Protein AF-X1CL64-F1 (afdb_monomer_lite)

Organism: NCBI:txid412755

Foldseek 3Di:
DPPPPQDPQLVPQCLQWWWKDQPLPPDTDIDRPNPDDDDPSIDIGCDDPVSLVVNQLSLLVQCLADVPQPVSVVSNVVSVNPHRPHHLYHALAPPSCQLQCCLCVVVVFRQWDFDDDDSPTDIAGVVNDPDRDPRDPPPCSSQVRGPRSRD

InterPro domains:
  IPR017896 4Fe-4S ferredoxin-type, iron-sulphur binding domain [PF12838] (93-150)
  IPR017896 4Fe-4S ferredoxin-type, iron-sulphur binding domain [PS51379] (84-117)
  IPR017896 4Fe-4S ferredoxin-type, iron-sulphur binding domain [PS51379] (126-151)
  IPR017900 4Fe-4S ferredoxin, iron-sulphur binding, conserved site [PS00198] (136-147)
  IPR050157 Photosystem I iron-sulfur center [PTHR24960] (31-151)

Secondary structure (DSSP, 8-state):
----------TTS-TTEEEEESSTTS--EEEETTTSPP-TT-EEESS-HHHHHHHHHHHHHHHHH-TT-HHHHHHHHHTT-SS-SS-----S-----HHHHIIIIIS---S-EEES-GGG-EEE-GGG-SS--TT-----HHHHT-TT---

Radius of gyration: 17.71 Å; chains: 1; bounding box: 39×35×47 Å

Sequence (151 aa):
SVIIRQSNPTELAGICTVEVSEDGGSKFKFAAACLYPVKEGLVVKTNTDKVRKLRKGIIELMLARCPNVKRIQELAEEYGVEKPRFVLGDQDCILCGLCVRACQEIMGKSAISLVNRGIYREVAAPFYAYELTEECIGCGDCAFVCPTGAL

pLDDT: mean 86.12, std 15.62, range [28.0, 96.19]

Structure (mmCIF, N/CA/C/O backbone):
data_AF-X1CL64-F1
#
_entry.id   AF-X1CL64-F1
#
loop_
_atom_site.group_PDB
_atom_site.id
_atom_site.type_symbol
_atom_site.label_atom_id
_atom_site.label_alt_id
_atom_site.label_comp_id
_atom_site.label_asym_id
_atom_site.label_entity_id
_atom_site.label_seq_id
_atom_site.pdbx_PDB_ins_code
_atom_site.Cartn_x
_atom_site.Cartn_y
_atom_site.Cartn_z
_atom_site.occupancy
_atom_site.B_iso_or_equiv
_atom_site.auth_seq_id
_atom_site.auth_comp_id
_atom_site.auth_asym_id
_atom_site.auth_atom_id
_atom_site.pdbx_PDB_model_num
ATOM 1 N N . SER A 1 1 ? -16.365 -15.179 12.803 1.00 28.00 1 SER A N 1
ATOM 2 C CA . SER A 1 1 ? -14.987 -15.667 12.592 1.00 28.00 1 SER A CA 1
ATOM 3 C C . SER A 1 1 ? -14.470 -15.091 11.286 1.00 28.00 1 SER A C 1
ATOM 5 O O . SER A 1 1 ? -14.778 -15.603 10.219 1.00 28.00 1 SER A O 1
ATOM 7 N N . VAL A 1 2 ? -13.774 -13.951 11.342 1.00 33.62 2 VAL A N 1
ATOM 8 C CA . VAL A 1 2 ? -13.156 -13.375 10.140 1.00 33.62 2 VAL A CA 1
ATOM 9 C C . VAL A 1 2 ? -11.886 -14.173 9.882 1.00 33.62 2 VAL A C 1
ATOM 11 O O . VAL A 1 2 ? -10.904 -14.032 10.604 1.00 33.62 2 VAL A O 1
ATOM 14 N N . ILE A 1 3 ? -11.947 -15.060 8.893 1.00 31.50 3 ILE A N 1
ATOM 15 C CA . ILE A 1 3 ? -10.779 -15.745 8.348 1.00 31.50 3 ILE A CA 1
ATOM 16 C C . ILE A 1 3 ? -9.874 -14.644 7.793 1.00 31.50 3 ILE A C 1
ATOM 18 O O . ILE A 1 3 ? -10.201 -14.018 6.783 1.00 31.50 3 ILE A O 1
ATOM 22 N N . ILE A 1 4 ? -8.762 -14.372 8.476 1.00 39.00 4 ILE A N 1
ATOM 23 C CA . ILE A 1 4 ? -7.670 -13.573 7.923 1.00 39.00 4 ILE A CA 1
ATOM 24 C C . ILE A 1 4 ? -7.113 -14.412 6.773 1.00 39.00 4 ILE A C 1
ATOM 26 O O . ILE A 1 4 ? -6.289 -15.299 6.979 1.00 39.00 4 ILE A O 1
ATOM 30 N N . ARG A 1 5 ? -7.635 -14.205 5.557 1.00 33.25 5 ARG A N 1
ATOM 31 C CA . ARG A 1 5 ? -6.989 -14.718 4.350 1.00 33.25 5 ARG A CA 1
ATOM 32 C C . ARG A 1 5 ? -5.575 -14.154 4.368 1.00 33.25 5 ARG A C 1
ATOM 34 O O . ARG A 1 5 ? -5.418 -12.937 4.434 1.00 33.25 5 ARG A O 1
ATOM 41 N N . GLN A 1 6 ? -4.576 -15.034 4.360 1.00 31.11 6 GLN A N 1
ATOM 42 C CA . GLN A 1 6 ? -3.179 -14.674 4.140 1.00 31.11 6 GLN A CA 1
ATOM 43 C C . GLN A 1 6 ? -3.066 -14.015 2.759 1.00 31.11 6 GLN A C 1
ATOM 45 O O . GLN A 1 6 ? -2.806 -14.661 1.753 1.00 31.11 6 GLN A O 1
ATOM 50 N N . SER A 1 7 ? -3.352 -12.722 2.681 1.00 37.78 7 SER A N 1
ATOM 51 C CA . SER A 1 7 ? -2.937 -11.882 1.571 1.00 37.78 7 SER A CA 1
ATOM 52 C C . SER A 1 7 ? -1.494 -11.489 1.856 1.00 37.78 7 SER A C 1
ATOM 54 O O . SER A 1 7 ? -1.244 -10.874 2.897 1.00 37.78 7 SER A O 1
ATOM 56 N N . ASN A 1 8 ? -0.579 -11.883 0.962 1.00 39.12 8 ASN A N 1
ATOM 57 C CA . ASN A 1 8 ? 0.855 -11.594 1.022 1.00 39.12 8 ASN A CA 1
ATOM 58 C C . ASN A 1 8 ? 1.135 -10.206 1.626 1.00 39.12 8 ASN A C 1
ATOM 60 O O . ASN A 1 8 ? 0.496 -9.224 1.227 1.00 39.12 8 ASN A O 1
ATOM 64 N N . PRO A 1 9 ? 2.060 -10.104 2.596 1.00 39.88 9 PRO A N 1
ATOM 65 C CA . PRO A 1 9 ? 2.168 -8.942 3.461 1.00 39.88 9 PRO A CA 1
ATOM 66 C C . PRO A 1 9 ? 2.557 -7.705 2.655 1.00 39.88 9 PRO A C 1
ATOM 68 O O . PRO A 1 9 ? 3.704 -7.536 2.256 1.00 39.88 9 PRO A O 1
ATOM 71 N N . THR A 1 10 ? 1.606 -6.807 2.405 1.00 43.50 10 THR A N 1
ATOM 72 C CA . THR A 1 10 ? 1.862 -5.465 1.868 1.00 43.50 10 THR A CA 1
ATOM 73 C C . THR A 1 10 ? 2.415 -4.591 2.994 1.00 43.50 10 THR A C 1
ATOM 75 O O . THR A 1 10 ? 1.712 -3.777 3.585 1.00 43.50 10 THR A O 1
ATOM 78 N N . GLU A 1 11 ? 3.688 -4.797 3.329 1.00 40.38 11 GLU A N 1
ATOM 79 C CA . GLU A 1 11 ? 4.380 -4.123 4.439 1.00 40.38 11 GLU A CA 1
ATOM 80 C C . GLU A 1 11 ? 4.460 -2.598 4.271 1.00 40.38 11 GLU A C 1
ATOM 82 O O . GLU A 1 11 ? 4.577 -1.884 5.261 1.00 40.38 11 GLU A O 1
ATOM 87 N N . LEU A 1 12 ? 4.332 -2.075 3.045 1.00 50.72 12 LEU A N 1
ATOM 88 C CA . LEU A 1 12 ? 4.423 -0.632 2.782 1.00 50.72 12 LEU A CA 1
ATOM 89 C C . LEU A 1 12 ? 3.084 0.071 2.538 1.00 50.72 12 LEU A C 1
ATOM 91 O O . LEU A 1 12 ? 3.038 1.297 2.545 1.00 50.72 12 LEU A O 1
ATOM 95 N N . ALA A 1 13 ? 1.989 -0.664 2.340 1.00 61.53 13 ALA A N 1
ATOM 96 C CA . ALA A 1 13 ? 0.740 -0.045 1.904 1.00 61.53 13 ALA A CA 1
ATOM 97 C C . ALA A 1 13 ? -0.143 0.441 3.060 1.00 61.53 13 ALA A C 1
ATOM 99 O O . ALA A 1 13 ? -1.153 1.071 2.781 1.00 61.53 13 ALA A O 1
ATOM 100 N N . GLY A 1 14 ? 0.155 0.102 4.326 1.00 73.50 14 GLY A N 1
ATOM 101 C CA . GLY A 1 14 ? -0.606 0.501 5.531 1.00 73.50 14 GLY A CA 1
ATOM 102 C C . GLY A 1 14 ? -2.105 0.131 5.549 1.00 73.50 14 GLY A C 1
ATOM 103 O O . GLY A 1 14 ? -2.795 0.310 6.554 1.00 73.50 14 GLY A O 1
ATOM 104 N N . ILE A 1 15 ? -2.620 -0.417 4.450 1.00 85.12 15 ILE A N 1
ATOM 105 C CA . ILE A 1 15 ? -4.033 -0.660 4.180 1.00 85.12 15 ILE A CA 1
ATOM 106 C C . ILE A 1 15 ? -4.587 -1.788 5.050 1.00 85.12 15 ILE A C 1
ATOM 108 O O . ILE A 1 15 ? -5.759 -1.787 5.412 1.00 85.12 15 ILE A O 1
ATOM 112 N N . CYS A 1 16 ? -3.730 -2.709 5.482 1.00 88.31 16 CYS A N 1
ATOM 113 C CA . CYS A 1 16 ? -4.071 -3.803 6.384 1.00 88.31 16 CYS A CA 1
ATOM 114 C C . CYS A 1 16 ? -4.244 -3.363 7.851 1.00 88.31 16 CYS A C 1
ATOM 116 O O . CYS A 1 16 ? -4.401 -4.222 8.717 1.00 88.31 16 CYS A O 1
ATOM 118 N N . THR A 1 17 ? -4.205 -2.060 8.162 1.00 92.31 17 THR A N 1
ATOM 119 C CA . THR A 1 17 ? -4.375 -1.593 9.543 1.00 92.31 17 THR A CA 1
ATOM 120 C C . THR A 1 17 ? -5.757 -1.965 10.083 1.00 92.31 17 THR A C 1
ATOM 122 O O . THR A 1 17 ? -6.771 -1.783 9.405 1.00 92.31 17 THR A O 1
ATOM 125 N N . VAL A 1 18 ? -5.791 -2.498 11.301 1.00 94.38 18 VAL A N 1
ATOM 126 C CA . VAL A 1 18 ? -6.982 -2.928 12.048 1.00 94.38 18 VAL A CA 1
ATOM 127 C C . VAL A 1 18 ? -6.836 -2.540 13.518 1.00 94.38 18 VAL A C 1
ATOM 129 O O . VAL A 1 18 ? -5.737 -2.233 13.976 1.00 94.38 18 VAL A O 1
ATOM 132 N N . GLU A 1 19 ? -7.931 -2.561 14.271 1.00 96.19 19 GLU A N 1
ATOM 133 C CA . GLU A 1 19 ? -7.887 -2.451 15.731 1.00 96.19 19 GLU A CA 1
ATOM 134 C C . GLU A 1 19 ? -7.836 -3.850 16.354 1.00 96.19 19 GLU A C 1
ATOM 136 O O . GLU A 1 19 ? -8.656 -4.707 16.023 1.00 96.19 19 GLU A O 1
ATOM 141 N N . VAL A 1 20 ? -6.894 -4.076 17.268 1.00 95.75 20 VAL A N 1
ATOM 142 C CA . VAL A 1 20 ? -6.708 -5.348 17.980 1.00 95.75 20 VAL A CA 1
ATOM 143 C C . VAL A 1 20 ? -6.759 -5.145 19.492 1.00 95.75 20 VAL A C 1
ATOM 145 O O .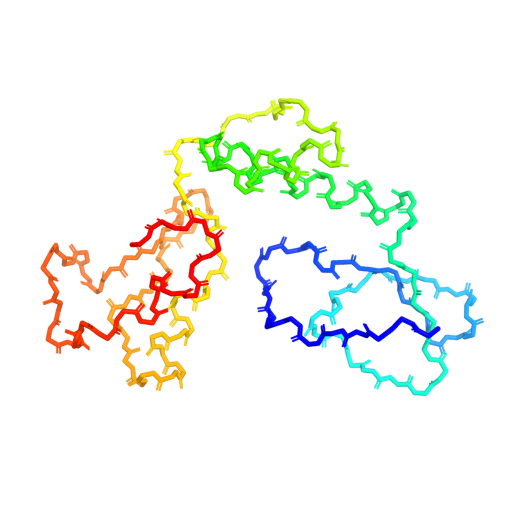 VAL A 1 20 ? -6.29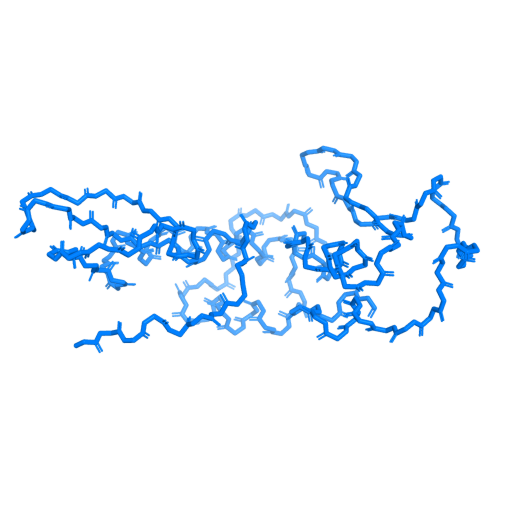5 -4.121 19.996 1.00 95.75 20 VAL A O 1
ATOM 148 N N . SER A 1 21 ? -7.301 -6.127 20.208 1.00 95.12 21 SER A N 1
ATOM 149 C CA . SER A 1 21 ? -7.338 -6.200 21.671 1.00 95.12 21 SER A CA 1
ATOM 150 C C . SER A 1 21 ? -6.950 -7.607 22.125 1.00 95.12 21 SER A C 1
ATOM 152 O O . SER A 1 21 ? -7.473 -8.595 21.611 1.00 95.12 21 SER A O 1
ATOM 154 N N . GLU A 1 22 ? -6.020 -7.682 23.077 1.00 91.69 22 GLU A N 1
ATOM 155 C CA . GLU A 1 22 ? -5.561 -8.929 23.713 1.00 91.69 22 GLU A CA 1
ATOM 156 C C . GLU A 1 22 ? -6.202 -9.135 25.100 1.00 91.69 22 GLU A C 1
ATOM 158 O O . GLU A 1 22 ? -6.033 -10.178 25.717 1.00 91.69 22 GLU A O 1
ATOM 163 N N . ASP A 1 23 ? -6.944 -8.141 25.593 1.00 89.19 23 ASP A N 1
ATOM 164 C CA . ASP A 1 23 ? -7.538 -8.077 26.930 1.00 89.19 23 ASP A CA 1
ATOM 165 C C . ASP A 1 23 ? -9.071 -8.200 26.885 1.00 89.19 23 ASP A C 1
ATOM 167 O O . ASP A 1 23 ? -9.797 -7.461 27.555 1.00 89.19 23 ASP A O 1
ATOM 171 N N . GLY A 1 24 ? -9.576 -9.109 26.044 1.00 81.19 24 GLY A N 1
ATOM 172 C CA . GLY A 1 24 ? -11.008 -9.418 25.952 1.00 81.19 24 GLY A CA 1
ATOM 173 C C . GLY A 1 24 ? -11.878 -8.273 25.422 1.00 81.19 24 GLY A C 1
ATOM 174 O O . GLY A 1 24 ? -13.083 -8.255 25.658 1.00 81.19 24 GLY A O 1
ATOM 175 N N . GLY A 1 25 ? -11.293 -7.306 24.712 1.00 87.25 25 GLY A N 1
ATOM 176 C CA . GLY A 1 25 ? -11.995 -6.144 24.163 1.00 87.25 25 GLY A CA 1
ATOM 177 C C . GLY A 1 25 ? -11.953 -4.894 25.043 1.00 87.25 25 GLY A C 1
ATOM 178 O O . GLY A 1 25 ? -12.637 -3.921 24.720 1.00 87.25 25 GLY A O 1
ATOM 179 N N . SER A 1 26 ? -11.167 -4.887 26.124 1.00 87.25 26 SER A N 1
ATOM 180 C CA . SER A 1 26 ? -11.105 -3.756 27.061 1.00 87.25 26 SER A CA 1
ATOM 181 C C . SER A 1 26 ? -10.334 -2.566 26.479 1.00 87.25 26 SER A C 1
ATOM 183 O O . SER A 1 26 ? -10.743 -1.414 26.650 1.00 87.25 26 SER A O 1
ATOM 185 N N . LYS A 1 27 ? -9.239 -2.817 25.750 1.00 92.31 27 LYS A N 1
ATOM 186 C CA . LYS A 1 27 ? -8.441 -1.785 25.075 1.00 92.31 27 LYS A CA 1
ATOM 187 C C . LYS A 1 27 ? -8.072 -2.208 23.662 1.00 92.31 27 LYS A C 1
ATOM 189 O O . LYS A 1 27 ? -7.555 -3.296 23.431 1.00 92.31 27 LYS A O 1
ATOM 194 N N . PHE A 1 28 ? -8.281 -1.293 22.718 1.00 94.38 28 PHE A N 1
ATOM 195 C CA . PHE A 1 28 ? -7.915 -1.485 21.319 1.00 94.38 28 PHE A CA 1
ATOM 196 C C . PHE A 1 28 ? -6.719 -0.614 20.940 1.00 94.38 28 PHE A C 1
ATOM 198 O O . PHE A 1 28 ? -6.667 0.571 21.276 1.00 94.38 28 PHE A O 1
ATOM 205 N N . LYS A 1 29 ? -5.778 -1.204 20.202 1.00 94.19 29 LYS A N 1
ATOM 206 C CA . LYS A 1 29 ? -4.652 -0.519 19.556 1.00 94.19 29 LYS A CA 1
ATOM 207 C C . LYS A 1 29 ? -4.669 -0.803 18.059 1.00 94.19 29 LYS A C 1
ATOM 209 O O . LYS A 1 29 ? -5.158 -1.848 17.635 1.00 94.19 29 LYS A O 1
ATOM 214 N N . PHE A 1 30 ? -4.120 0.106 17.261 1.00 94.12 30 PHE A N 1
ATOM 215 C CA . PHE A 1 30 ? -3.924 -0.167 15.841 1.00 94.12 30 PHE A CA 1
ATOM 216 C C . PHE A 1 30 ? -2.776 -1.153 15.633 1.00 94.12 30 PHE A C 1
ATOM 218 O O . PHE A 1 30 ? -1.742 -1.061 16.293 1.00 94.12 30 PHE A O 1
ATOM 225 N N . ALA A 1 31 ? -2.956 -2.070 14.692 1.00 92.62 31 ALA A N 1
ATOM 226 C CA . ALA A 1 31 ? -1.935 -3.009 14.262 1.00 92.62 31 ALA A CA 1
ATOM 227 C C . ALA A 1 31 ? -2.062 -3.296 12.764 1.00 92.62 31 ALA A C 1
ATOM 229 O O . ALA A 1 31 ? -3.158 -3.256 12.203 1.00 92.62 31 ALA A O 1
ATOM 230 N N . ALA A 1 32 ? -0.941 -3.616 12.120 1.00 90.50 32 ALA A N 1
ATOM 231 C CA . ALA A 1 32 ? -0.930 -4.110 10.750 1.00 90.50 32 ALA A CA 1
ATOM 232 C C . ALA A 1 32 ? -1.328 -5.592 10.739 1.00 90.50 32 ALA A C 1
ATOM 234 O O . ALA A 1 32 ? -0.579 -6.437 11.231 1.00 90.50 32 ALA A O 1
ATOM 235 N N . ALA A 1 33 ? -2.487 -5.925 10.166 1.00 90.50 33 ALA A N 1
ATOM 236 C CA . ALA A 1 33 ? -2.999 -7.298 10.167 1.00 90.50 33 ALA A CA 1
ATOM 237 C C . ALA A 1 33 ? -2.072 -8.292 9.450 1.00 90.50 33 ALA A C 1
ATOM 239 O O . ALA A 1 33 ? -2.073 -9.469 9.784 1.00 90.50 33 ALA A O 1
ATOM 240 N N . CYS A 1 34 ? -1.281 -7.828 8.478 1.00 84.94 34 CYS A N 1
ATOM 241 C CA . CYS A 1 34 ? -0.365 -8.689 7.732 1.00 84.94 34 CYS A CA 1
ATOM 242 C C . CYS A 1 34 ? 0.856 -9.159 8.538 1.00 84.94 34 CYS A C 1
ATOM 244 O O . CYS A 1 34 ? 1.500 -10.116 8.124 1.00 84.94 34 CYS A O 1
ATOM 246 N N . LEU A 1 35 ? 1.174 -8.493 9.655 1.00 85.50 35 LEU A N 1
ATOM 247 C CA . LEU A 1 35 ? 2.339 -8.795 10.495 1.00 85.50 35 LEU A CA 1
ATOM 248 C C . LEU A 1 35 ? 1.954 -9.174 11.927 1.00 85.50 35 LEU A C 1
ATOM 250 O O . LEU A 1 35 ? 2.742 -9.804 12.629 1.00 85.50 35 LEU A O 1
ATOM 254 N N . TYR A 1 36 ? 0.771 -8.764 12.394 1.00 88.38 36 TYR A N 1
ATOM 255 C CA . TYR A 1 36 ? 0.387 -8.976 13.782 1.00 88.38 36 TYR A CA 1
ATOM 256 C C . TYR A 1 36 ? 0.122 -10.466 14.055 1.00 88.38 36 TYR A C 1
ATOM 258 O O . TYR A 1 36 ? -0.747 -11.053 13.406 1.00 88.38 36 TYR A O 1
ATOM 266 N N . PRO A 1 37 ? 0.821 -11.089 15.021 1.00 89.94 37 PRO A N 1
ATOM 267 C CA . PRO A 1 37 ? 0.674 -12.512 15.294 1.00 89.94 37 PRO A CA 1
ATOM 268 C C . PRO A 1 37 ? -0.714 -12.830 15.856 1.00 89.94 37 PRO A C 1
ATOM 270 O O . PRO A 1 37 ? -1.225 -12.132 16.737 1.00 89.94 37 PRO A O 1
ATOM 273 N N . VAL A 1 38 ? -1.308 -13.920 15.369 1.00 91.38 38 VAL A N 1
ATOM 274 C CA . VAL A 1 38 ? -2.590 -14.431 15.867 1.00 91.38 38 VAL A CA 1
ATOM 275 C C . VAL A 1 38 ? -2.377 -15.116 17.217 1.00 91.38 38 VAL A C 1
ATOM 277 O O . VAL A 1 38 ? -1.423 -15.873 17.391 1.00 91.38 38 VAL A O 1
ATOM 280 N N . LYS A 1 39 ? -3.266 -14.849 18.176 1.00 90.06 39 LYS A N 1
ATOM 281 C CA . LYS A 1 39 ? -3.244 -15.429 19.524 1.00 90.06 39 LYS A CA 1
ATOM 282 C C . LYS A 1 39 ? -4.655 -15.811 19.956 1.00 90.06 39 LYS A C 1
ATOM 284 O O . LYS A 1 39 ? -5.626 -15.206 19.501 1.00 90.06 39 LYS A O 1
ATOM 289 N N . GLU A 1 40 ? -4.753 -16.783 20.857 1.00 90.69 40 GLU A N 1
ATOM 290 C CA . GLU A 1 40 ? -6.022 -17.146 21.489 1.00 90.69 40 GLU A CA 1
ATOM 291 C C . GLU A 1 40 ? -6.604 -15.942 22.249 1.00 90.69 40 GLU A C 1
ATOM 293 O O . GLU A 1 40 ? -5.862 -15.171 22.861 1.00 90.69 40 GLU A O 1
ATOM 298 N N . GLY A 1 41 ? -7.922 -15.746 22.176 1.00 89.00 41 GLY A N 1
ATOM 299 C CA . GLY A 1 41 ? -8.598 -14.602 22.804 1.00 89.00 41 GLY A CA 1
ATOM 300 C C . GLY A 1 41 ? -8.391 -13.239 22.119 1.00 89.00 41 GLY A C 1
ATOM 301 O O . GLY A 1 41 ? -8.866 -12.227 22.636 1.00 89.00 41 GLY A O 1
ATOM 302 N N . LEU A 1 42 ? -7.723 -13.182 20.959 1.00 93.81 42 LEU A N 1
ATOM 303 C CA . LEU A 1 42 ? -7.523 -11.942 20.203 1.00 93.81 42 LEU A CA 1
ATOM 304 C C . LEU A 1 42 ? -8.844 -11.427 19.602 1.00 93.81 42 LEU A C 1
ATOM 306 O O . LEU A 1 42 ? -9.485 -12.101 18.795 1.00 93.81 42 LEU A O 1
ATOM 310 N N . VAL A 1 43 ? -9.214 -10.185 19.924 1.00 94.94 43 VAL A N 1
ATOM 311 C CA . VAL A 1 43 ? -10.382 -9.502 19.347 1.00 94.94 43 VAL A CA 1
ATOM 312 C C . VAL A 1 43 ? -9.924 -8.509 18.284 1.00 94.94 43 VAL A C 1
ATOM 314 O O . VAL A 1 43 ? -9.152 -7.596 18.573 1.00 94.94 43 VAL A O 1
ATOM 317 N N . VAL A 1 44 ? -10.434 -8.649 17.056 1.00 95.50 44 VAL A N 1
ATOM 318 C CA . VAL A 1 44 ? -10.066 -7.798 15.912 1.00 95.50 44 VAL A CA 1
ATOM 319 C C . VAL A 1 44 ? -11.282 -7.039 15.390 1.00 95.50 44 VAL A C 1
ATOM 321 O O . VAL A 1 44 ? -12.317 -7.634 15.090 1.00 95.50 44 VAL A O 1
ATOM 324 N N . LYS A 1 45 ? -11.147 -5.722 15.221 1.00 95.31 45 LYS A N 1
ATOM 325 C CA . LYS A 1 45 ? -12.130 -4.866 14.552 1.00 95.31 45 LYS A CA 1
ATOM 326 C C . LYS A 1 45 ? -11.534 -4.309 13.260 1.00 95.31 45 LYS A C 1
ATOM 328 O O . LYS A 1 45 ? -10.521 -3.613 13.270 1.00 95.31 45 LYS A O 1
ATOM 333 N N . THR A 1 46 ? -12.175 -4.613 12.136 1.00 93.69 46 THR A N 1
ATOM 334 C CA . THR A 1 46 ? -11.630 -4.347 10.792 1.00 93.69 46 THR A CA 1
ATOM 335 C C . THR A 1 46 ? -12.299 -3.188 10.053 1.00 93.69 46 THR A C 1
ATOM 337 O O . THR A 1 46 ? -11.785 -2.770 9.015 1.00 93.69 46 THR A O 1
ATOM 340 N N . ASN A 1 47 ? -13.430 -2.680 10.558 1.00 92.50 47 ASN A N 1
ATOM 341 C CA . ASN A 1 47 ? -14.274 -1.705 9.857 1.00 92.50 47 ASN A CA 1
ATOM 342 C C . ASN A 1 47 ? -14.876 -0.633 10.788 1.00 92.50 47 ASN A C 1
ATOM 344 O O . ASN A 1 47 ? -15.996 -0.182 10.579 1.00 92.50 47 ASN A O 1
ATOM 348 N N . THR A 1 48 ? -14.164 -0.248 11.849 1.00 95.31 48 THR A N 1
ATOM 349 C CA . THR A 1 48 ? -14.566 0.896 12.685 1.00 95.31 48 THR A CA 1
ATOM 350 C C . THR A 1 48 ? -14.319 2.211 11.948 1.00 95.31 48 THR A C 1
ATOM 352 O O . THR A 1 48 ? -13.457 2.277 11.068 1.00 95.31 48 THR A O 1
ATOM 355 N N . ASP A 1 49 ? -14.988 3.291 12.356 1.00 96.00 49 ASP A N 1
ATOM 356 C CA . ASP A 1 49 ? -14.753 4.630 11.791 1.00 96.00 49 ASP A CA 1
ATOM 357 C C . ASP A 1 49 ? -13.285 5.056 11.889 1.00 96.00 49 ASP A C 1
ATOM 359 O O . ASP A 1 49 ? -12.736 5.674 10.978 1.00 96.00 49 ASP A O 1
ATOM 363 N N . LYS A 1 50 ? -12.617 4.662 12.978 1.00 95.44 50 LYS A N 1
ATOM 364 C CA . LYS A 1 50 ? -11.187 4.879 13.206 1.00 95.44 50 LYS A CA 1
ATOM 365 C C . LYS A 1 50 ? -10.324 4.187 12.147 1.00 95.44 50 LYS A C 1
ATOM 367 O O . LYS A 1 50 ? -9.468 4.834 11.545 1.00 95.44 50 LYS A O 1
ATOM 372 N N . VAL A 1 51 ? -10.567 2.898 11.890 1.00 94.75 51 VAL A N 1
ATOM 373 C CA . VAL A 1 51 ? -9.854 2.129 10.855 1.00 94.75 51 VAL A CA 1
ATOM 374 C C . VAL A 1 51 ? -10.148 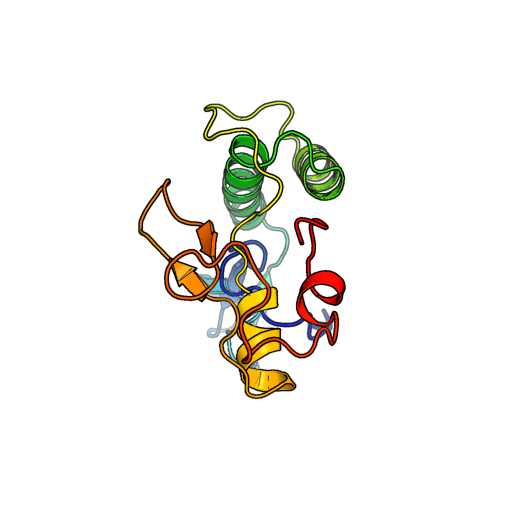2.691 9.465 1.00 94.75 51 VAL A C 1
ATOM 376 O O . VAL A 1 51 ? -9.219 2.922 8.689 1.00 94.75 51 VAL A O 1
ATOM 379 N N . ARG A 1 52 ? -11.419 2.976 9.157 1.00 94.00 52 ARG A N 1
ATOM 380 C CA . ARG A 1 52 ? -11.821 3.545 7.863 1.00 94.00 52 ARG A CA 1
ATOM 381 C C . ARG A 1 52 ? -11.166 4.902 7.614 1.00 94.00 52 ARG A C 1
ATOM 383 O O . ARG A 1 52 ? -10.645 5.124 6.525 1.00 94.00 52 ARG A O 1
ATOM 390 N N . LYS A 1 53 ? -11.124 5.784 8.619 1.00 94.44 53 LYS A N 1
ATOM 391 C CA . LYS A 1 53 ? -10.484 7.106 8.524 1.00 94.44 53 LYS A CA 1
ATOM 392 C C . LYS A 1 53 ? -8.981 7.005 8.265 1.00 94.44 53 LYS A C 1
ATOM 394 O O . LYS A 1 53 ? -8.458 7.765 7.455 1.00 94.44 53 LYS A O 1
ATOM 399 N N . LEU A 1 54 ? -8.294 6.067 8.918 1.00 93.69 54 LEU A N 1
ATOM 400 C CA . LEU A 1 54 ? -6.864 5.851 8.701 1.00 93.69 54 LEU A CA 1
ATOM 401 C C . LEU A 1 54 ? -6.582 5.327 7.285 1.00 93.69 54 LEU A C 1
ATOM 403 O O . LEU A 1 54 ? -5.755 5.896 6.575 1.00 93.69 54 LEU A O 1
ATOM 407 N N . ARG A 1 55 ? -7.314 4.296 6.843 1.00 93.25 55 ARG A N 1
ATOM 408 C CA . ARG A 1 55 ? -7.198 3.757 5.478 1.00 93.25 55 ARG A CA 1
ATOM 409 C C . ARG A 1 55 ? -7.504 4.810 4.422 1.00 93.25 55 ARG A C 1
ATOM 411 O O . ARG A 1 55 ? -6.757 4.913 3.459 1.00 93.25 55 ARG A O 1
ATOM 418 N N . LYS A 1 56 ? -8.528 5.641 4.645 1.00 93.75 56 LYS A N 1
ATOM 419 C CA . LYS A 1 56 ? -8.865 6.768 3.767 1.00 93.75 56 LYS A CA 1
ATOM 420 C C . LYS A 1 56 ? -7.671 7.703 3.557 1.00 93.75 56 LYS A C 1
ATOM 422 O O . LYS A 1 56 ? -7.383 8.054 2.422 1.00 93.75 56 LYS A O 1
ATOM 427 N N . GLY A 1 57 ? -6.950 8.062 4.623 1.00 93.31 57 GLY A N 1
ATOM 428 C CA . GLY A 1 57 ? -5.755 8.907 4.513 1.00 93.31 57 GLY A CA 1
ATOM 429 C C . GLY A 1 57 ? -4.615 8.255 3.723 1.00 93.31 57 GLY A C 1
ATOM 430 O O . GLY A 1 57 ? -3.920 8.931 2.970 1.00 93.31 57 GLY A O 1
ATOM 431 N N . ILE A 1 58 ? -4.443 6.939 3.852 1.00 92.69 58 ILE A N 1
ATOM 432 C CA . ILE A 1 58 ? -3.430 6.193 3.097 1.00 92.69 58 ILE A CA 1
ATOM 433 C C . ILE A 1 58 ? -3.807 6.084 1.614 1.00 92.69 58 ILE A C 1
ATOM 435 O O . ILE A 1 58 ? -2.966 6.309 0.750 1.00 92.69 58 ILE A O 1
ATOM 439 N N . ILE A 1 59 ? -5.071 5.789 1.313 1.00 93.50 59 ILE A N 1
ATOM 440 C CA . ILE A 1 59 ? -5.580 5.733 -0.063 1.00 93.50 59 ILE A CA 1
ATOM 441 C C . ILE A 1 59 ? -5.486 7.108 -0.725 1.00 93.50 59 ILE A C 1
ATOM 443 O O . ILE A 1 59 ? -5.108 7.201 -1.885 1.00 93.50 59 ILE A O 1
ATOM 447 N N . GLU A 1 60 ? -5.753 8.183 0.013 1.00 95.06 60 GLU A N 1
ATOM 448 C CA . GLU A 1 60 ? -5.570 9.543 -0.488 1.00 95.06 60 GLU A CA 1
ATOM 449 C C . GLU A 1 60 ? -4.107 9.828 -0.863 1.00 95.06 60 GLU A C 1
ATOM 451 O O . GLU A 1 60 ? -3.853 10.409 -1.915 1.00 95.06 60 GLU A O 1
ATOM 456 N N . LEU A 1 61 ? -3.140 9.371 -0.056 1.00 92.50 61 LEU A N 1
ATOM 457 C CA . LEU A 1 61 ? -1.711 9.451 -0.390 1.00 92.50 61 LEU A CA 1
ATOM 458 C C . LEU A 1 61 ? -1.365 8.627 -1.639 1.00 92.50 61 LEU A C 1
ATOM 460 O O . LEU A 1 61 ? -0.585 9.084 -2.474 1.00 92.50 61 LEU A O 1
ATOM 464 N N . MET A 1 62 ? -1.943 7.430 -1.779 1.00 92.56 62 MET A N 1
ATOM 465 C CA . MET A 1 62 ? -1.769 6.602 -2.975 1.00 92.56 62 MET A CA 1
ATOM 466 C C . MET A 1 62 ? -2.334 7.298 -4.213 1.00 92.56 62 MET A C 1
ATOM 468 O O . MET A 1 62 ? -1.642 7.366 -5.220 1.00 92.56 62 MET A O 1
ATOM 472 N N . LEU A 1 63 ? -3.539 7.867 -4.128 1.00 94.38 63 LEU A N 1
ATOM 473 C CA . LEU A 1 63 ? -4.179 8.592 -5.227 1.00 94.38 63 LEU A CA 1
ATOM 474 C C . LEU A 1 63 ? -3.401 9.860 -5.607 1.00 94.38 63 LEU A C 1
ATOM 476 O O . LEU A 1 63 ? -3.268 10.165 -6.785 1.00 94.38 63 LEU A O 1
ATOM 480 N N . ALA A 1 64 ? -2.838 10.573 -4.626 1.00 94.38 64 ALA A N 1
ATOM 481 C CA . ALA A 1 64 ? -2.003 11.752 -4.863 1.00 94.38 64 ALA A CA 1
ATOM 482 C C . ALA A 1 64 ? -0.721 11.451 -5.652 1.00 94.38 64 ALA A C 1
ATOM 484 O O . ALA A 1 64 ? -0.185 12.347 -6.306 1.00 94.38 64 ALA A O 1
ATOM 485 N N . ARG A 1 65 ? -0.195 10.225 -5.537 1.00 93.06 65 ARG A N 1
ATOM 486 C CA . ARG A 1 65 ? 0.999 9.759 -6.256 1.00 93.06 65 ARG A CA 1
ATOM 487 C C . ARG A 1 65 ? 0.650 9.061 -7.570 1.00 93.06 65 ARG A C 1
ATOM 489 O O . ARG A 1 65 ? 1.383 9.219 -8.540 1.00 93.06 65 ARG A O 1
ATOM 496 N N . CYS A 1 66 ? -0.422 8.274 -7.565 1.00 93.75 66 CYS A N 1
ATOM 497 C CA . CYS A 1 66 ? -0.830 7.381 -8.643 1.00 93.75 66 CYS A CA 1
ATOM 498 C C . CYS A 1 66 ? -2.250 7.703 -9.132 1.00 93.75 66 CYS A C 1
ATOM 500 O O . CYS A 1 66 ? -3.151 6.870 -8.987 1.00 93.75 66 CYS A O 1
ATOM 502 N N . PRO A 1 67 ? -2.477 8.907 -9.693 1.00 94.94 67 PRO A N 1
ATOM 503 C CA . PRO A 1 67 ? -3.816 9.377 -10.042 1.00 94.94 67 PRO A CA 1
ATOM 504 C C . PRO A 1 67 ? -4.454 8.588 -11.192 1.00 94.94 67 PRO A C 1
ATOM 506 O O . PRO A 1 67 ? -5.679 8.519 -11.269 1.00 94.94 67 PRO A O 1
ATOM 509 N N . ASN A 1 68 ? -3.642 7.972 -12.056 1.00 95.00 68 ASN A N 1
ATOM 510 C CA . ASN A 1 68 ? -4.087 7.296 -13.278 1.00 95.00 68 ASN A CA 1
ATOM 511 C C . ASN A 1 68 ? -4.209 5.766 -13.142 1.00 95.00 68 ASN A C 1
ATOM 513 O O . ASN A 1 68 ? -4.659 5.088 -14.065 1.00 95.00 68 ASN A O 1
ATOM 517 N N . VAL A 1 69 ? -3.875 5.203 -11.977 1.00 94.44 69 VAL A N 1
ATOM 518 C CA . VAL A 1 69 ? -3.966 3.758 -11.745 1.00 94.44 69 VAL A CA 1
ATOM 519 C C . VAL A 1 69 ? -5.398 3.381 -11.371 1.00 94.44 69 VAL A C 1
ATOM 521 O O . VAL A 1 69 ? -5.854 3.658 -10.259 1.00 94.44 69 VAL A O 1
ATOM 524 N N . LYS A 1 70 ? -6.087 2.656 -12.262 1.00 92.94 70 LYS A N 1
ATOM 525 C CA . LYS A 1 70 ? -7.489 2.226 -12.084 1.00 92.94 70 LYS A CA 1
ATOM 526 C C . LYS A 1 70 ? -7.760 1.592 -10.718 1.00 92.94 70 LYS A C 1
ATOM 528 O O . LYS A 1 70 ? -8.721 1.947 -10.047 1.00 92.94 70 LYS A O 1
ATOM 533 N N . ARG A 1 71 ? -6.879 0.697 -10.258 1.00 90.62 71 ARG A N 1
ATOM 534 C CA . ARG A 1 71 ? -7.040 0.030 -8.957 1.00 90.62 71 ARG A CA 1
ATOM 535 C C . ARG A 1 71 ? -7.043 1.009 -7.777 1.00 90.62 71 ARG A C 1
ATOM 537 O O . ARG A 1 71 ? -7.731 0.778 -6.787 1.00 90.62 71 ARG A O 1
ATOM 544 N N . ILE A 1 72 ? -6.263 2.083 -7.866 1.00 93.06 72 ILE A N 1
ATOM 545 C CA . ILE A 1 72 ? -6.199 3.123 -6.835 1.00 93.06 72 ILE A CA 1
ATOM 546 C C . ILE A 1 72 ? -7.433 4.022 -6.907 1.00 93.06 72 ILE A C 1
ATOM 548 O O . ILE A 1 72 ? -7.968 4.373 -5.860 1.00 93.06 72 ILE A O 1
ATOM 552 N N . GLN A 1 73 ? -7.931 4.322 -8.108 1.00 94.25 73 GLN A N 1
ATOM 553 C CA . GLN A 1 73 ? -9.188 5.052 -8.304 1.00 94.25 73 GLN A CA 1
ATOM 554 C C . GLN A 1 73 ? -10.389 4.285 -7.723 1.00 94.25 73 GLN A C 1
ATOM 556 O O . GLN A 1 73 ? -11.170 4.861 -6.971 1.00 94.25 73 GLN A O 1
ATOM 561 N N . GLU A 1 74 ? -10.486 2.976 -7.975 1.00 93.06 74 GLU A N 1
ATOM 562 C CA . GLU A 1 74 ? -11.522 2.104 -7.394 1.00 93.06 74 GLU A CA 1
ATOM 563 C C . GLU A 1 74 ? -11.484 2.115 -5.855 1.00 93.06 74 GLU A C 1
ATOM 565 O O . GLU A 1 74 ? -12.511 2.255 -5.191 1.00 93.06 74 GLU A O 1
ATOM 570 N N . LEU A 1 75 ? -10.286 2.001 -5.266 1.00 91.44 75 LEU A N 1
ATOM 571 C CA . LEU A 1 75 ? -10.111 2.073 -3.812 1.00 91.44 75 LEU A CA 1
ATOM 572 C C . LEU A 1 75 ? -10.458 3.461 -3.259 1.00 91.44 75 LEU A C 1
ATOM 574 O O . LEU A 1 75 ? -11.004 3.574 -2.161 1.00 91.44 75 LEU A O 1
ATOM 578 N N . ALA A 1 76 ? -10.128 4.522 -3.991 1.00 94.44 76 ALA A N 1
ATOM 579 C CA . ALA A 1 76 ? -10.471 5.885 -3.617 1.00 94.44 76 ALA A CA 1
ATOM 580 C C . ALA A 1 76 ? -11.990 6.081 -3.582 1.00 94.44 76 ALA A C 1
ATOM 582 O O . ALA A 1 76 ? -12.508 6.595 -2.588 1.00 94.44 76 ALA A O 1
ATOM 583 N N . GLU A 1 77 ? -12.707 5.585 -4.589 1.00 95.62 77 GLU A N 1
ATOM 584 C CA . GLU A 1 77 ? -14.169 5.597 -4.643 1.00 95.62 77 GLU A CA 1
ATOM 585 C C . GLU A 1 77 ? -14.790 4.830 -3.461 1.00 95.62 77 GLU A C 1
ATOM 587 O O . GLU A 1 77 ? -15.618 5.386 -2.737 1.00 95.62 77 GLU A O 1
ATOM 592 N N . GLU A 1 78 ? -14.313 3.614 -3.165 1.00 91.75 78 GLU A N 1
ATOM 593 C CA . GLU A 1 78 ? -14.792 2.791 -2.037 1.00 91.75 78 GLU A CA 1
ATOM 594 C C . GLU A 1 78 ? -14.684 3.515 -0.674 1.00 91.75 78 GLU A C 1
ATOM 596 O O . GLU A 1 78 ? -15.509 3.330 0.231 1.00 91.75 78 GLU A O 1
ATOM 601 N N . TYR A 1 79 ? -13.666 4.364 -0.509 1.00 92.50 79 TYR A N 1
ATOM 602 C CA . TYR A 1 79 ? -13.416 5.127 0.719 1.00 92.50 79 TYR A CA 1
ATOM 603 C C . TYR A 1 79 ? -13.898 6.589 0.643 1.00 92.50 79 TYR A C 1
ATOM 605 O O . TYR A 1 79 ? -13.686 7.368 1.587 1.00 92.50 79 TYR A O 1
ATOM 613 N N . GLY A 1 80 ? -14.585 6.969 -0.439 1.00 94.81 80 GLY A N 1
ATOM 614 C CA . GLY A 1 80 ? -15.127 8.311 -0.658 1.00 94.81 80 GLY A CA 1
ATOM 615 C C . GLY A 1 80 ? -14.041 9.386 -0.740 1.00 94.81 80 GLY A C 1
ATOM 616 O O . GLY A 1 80 ? -14.148 10.431 -0.087 1.00 94.81 80 GLY A O 1
ATOM 617 N N . VAL A 1 81 ? -12.946 9.097 -1.439 1.00 95.06 81 VAL A N 1
ATOM 618 C CA . VAL A 1 81 ? -11.873 10.035 -1.785 1.00 95.06 81 VAL A CA 1
ATOM 619 C C . VAL A 1 81 ? -12.064 10.436 -3.245 1.00 95.06 81 VAL A C 1
ATOM 621 O O . VAL A 1 81 ? -11.600 9.753 -4.145 1.00 95.06 81 VAL A O 1
ATOM 624 N N . GLU A 1 82 ? -12.751 11.550 -3.488 1.00 89.88 82 GLU A N 1
ATOM 625 C CA . GLU A 1 82 ? -12.966 12.048 -4.858 1.00 89.88 82 GLU A CA 1
ATOM 626 C C . GLU A 1 82 ? -11.696 12.665 -5.454 1.00 89.88 82 GLU A C 1
ATOM 628 O O . GLU A 1 82 ? -11.389 12.488 -6.628 1.00 89.88 82 GLU A O 1
ATOM 633 N N . LYS A 1 83 ? -10.949 13.409 -4.632 1.00 92.12 83 LYS A N 1
ATOM 634 C CA . LYS A 1 83 ? -9.692 14.050 -5.017 1.00 92.12 83 LYS A CA 1
ATOM 635 C C . LYS A 1 83 ? -8.744 14.133 -3.824 1.00 92.12 83 LYS A C 1
ATOM 637 O O . LYS A 1 83 ? -9.209 14.371 -2.704 1.00 92.12 83 LYS A O 1
ATOM 642 N N . PRO A 1 84 ? -7.432 13.970 -4.038 1.00 92.75 84 PRO A N 1
ATOM 643 C CA . PRO A 1 84 ? -6.467 14.154 -2.973 1.00 92.75 84 PRO A CA 1
ATOM 644 C C . PRO A 1 84 ? -6.312 15.644 -2.636 1.00 92.75 84 PRO A C 1
ATOM 646 O O . PRO A 1 84 ? -6.402 16.513 -3.505 1.00 92.75 84 PRO A O 1
ATOM 649 N N . ARG A 1 85 ? -6.057 15.958 -1.362 1.00 92.06 85 ARG A N 1
ATOM 650 C CA . ARG A 1 85 ? -5.799 17.333 -0.885 1.00 92.06 85 ARG A CA 1
ATOM 651 C C . ARG A 1 85 ? -4.473 17.924 -1.373 1.00 92.06 85 ARG A C 1
ATOM 653 O O . ARG A 1 85 ? -4.246 19.118 -1.209 1.00 92.06 85 ARG A O 1
ATOM 660 N N . PHE A 1 86 ? -3.593 17.099 -1.922 1.00 88.94 86 PHE A N 1
ATOM 661 C CA . PHE A 1 86 ? -2.269 17.464 -2.412 1.00 88.94 86 PHE A CA 1
ATOM 662 C C . PHE A 1 86 ? -1.920 16.585 -3.617 1.00 88.94 86 PHE A C 1
ATOM 664 O O . PHE A 1 86 ? -2.486 15.509 -3.792 1.00 88.94 86 PHE A O 1
ATOM 671 N N . VAL A 1 87 ? -0.972 17.037 -4.434 1.00 88.38 87 VAL A N 1
ATOM 672 C CA . VAL A 1 87 ? -0.468 16.295 -5.596 1.00 88.38 87 VAL A CA 1
ATOM 673 C C . VAL A 1 87 ? 0.981 15.918 -5.312 1.00 88.38 87 VAL A C 1
ATOM 675 O O . VAL A 1 87 ? 1.777 16.784 -4.954 1.00 88.38 87 VAL A O 1
ATOM 678 N N . LEU A 1 88 ? 1.312 14.631 -5.423 1.00 85.69 88 LEU A N 1
ATOM 679 C CA . LEU A 1 88 ? 2.678 14.126 -5.242 1.00 85.69 88 LEU A CA 1
ATOM 680 C C . LEU A 1 88 ? 3.354 13.793 -6.574 1.00 85.69 88 LEU A C 1
ATOM 682 O O . LEU A 1 88 ? 4.580 13.805 -6.637 1.00 85.69 88 LEU A O 1
ATOM 686 N N . GLY A 1 89 ? 2.582 13.510 -7.622 1.00 85.75 89 GLY A N 1
ATOM 687 C CA . GLY A 1 89 ? 3.100 13.268 -8.963 1.00 85.75 89 GLY A CA 1
ATOM 688 C C . GLY A 1 89 ? 2.120 12.486 -9.827 1.00 85.75 89 GLY A C 1
ATOM 689 O O . GLY A 1 89 ? 0.960 12.311 -9.462 1.00 85.75 89 GLY A O 1
ATOM 690 N N . ASP A 1 90 ? 2.627 12.015 -10.960 1.00 92.62 90 ASP A N 1
ATOM 691 C CA . ASP A 1 90 ? 1.921 11.145 -11.895 1.00 92.62 90 ASP A CA 1
ATOM 692 C C . ASP A 1 90 ? 2.766 9.888 -12.115 1.00 92.62 90 ASP A C 1
ATOM 694 O O . ASP A 1 90 ? 3.667 9.858 -12.951 1.00 92.62 90 ASP A O 1
ATOM 698 N N . GLN A 1 91 ? 2.624 8.922 -11.211 1.00 93.06 91 GLN A N 1
ATOM 699 C CA . GLN A 1 91 ? 3.430 7.703 -11.170 1.00 93.06 91 GLN A CA 1
ATOM 700 C C . GLN A 1 91 ? 2.520 6.483 -11.153 1.00 93.06 91 GLN A C 1
ATOM 702 O O . GLN A 1 91 ? 1.502 6.498 -10.477 1.00 93.06 91 GLN A O 1
ATOM 707 N N . ASP A 1 92 ? 2.946 5.367 -11.732 1.00 94.81 92 ASP A N 1
ATOM 708 C CA . ASP A 1 92 ? 2.162 4.125 -11.649 1.00 94.81 92 ASP A CA 1
ATOM 709 C C . ASP A 1 92 ? 2.568 3.239 -10.460 1.00 94.81 92 ASP A C 1
ATOM 711 O O . ASP A 1 92 ? 1.837 2.338 -10.044 1.00 94.81 92 ASP A O 1
ATOM 715 N N . CYS A 1 93 ? 3.731 3.501 -9.852 1.00 93.56 93 CYS A N 1
ATOM 716 C CA . CYS A 1 93 ? 4.270 2.709 -8.749 1.00 93.56 93 CYS A CA 1
ATOM 717 C C . CYS A 1 93 ? 3.926 3.297 -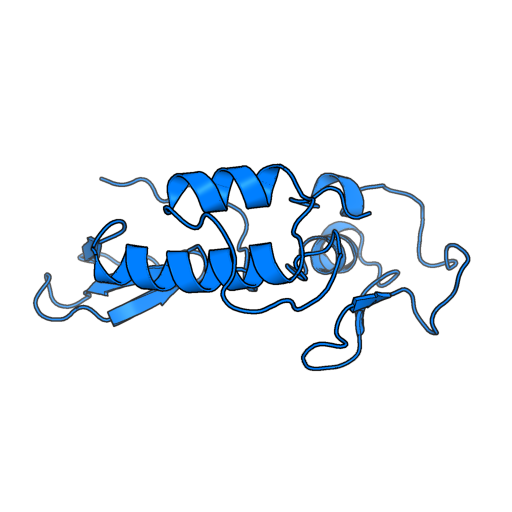7.370 1.00 93.56 93 CYS A C 1
ATOM 719 O O . CYS A 1 93 ? 4.427 4.355 -6.972 1.00 93.56 93 CYS A O 1
ATOM 721 N N . ILE A 1 94 ? 3.170 2.531 -6.575 1.00 92.50 94 ILE A N 1
ATOM 722 C CA . ILE A 1 94 ? 2.827 2.852 -5.174 1.00 92.50 94 ILE A CA 1
ATOM 723 C C . ILE A 1 94 ? 3.935 2.516 -4.162 1.00 92.50 94 ILE A C 1
ATOM 725 O O . ILE A 1 94 ? 3.706 2.567 -2.956 1.00 92.50 94 ILE A O 1
ATOM 729 N N . LEU A 1 95 ? 5.125 2.127 -4.631 1.00 92.25 95 LEU A N 1
ATOM 730 C CA . LEU A 1 95 ? 6.280 1.786 -3.792 1.00 92.25 95 LEU A CA 1
ATOM 731 C C . LEU A 1 95 ? 5.995 0.677 -2.763 1.00 92.25 95 LEU A C 1
ATOM 733 O O . LEU A 1 95 ? 6.518 0.703 -1.655 1.00 92.25 95 LEU A O 1
ATOM 737 N N . CYS A 1 96 ? 5.181 -0.322 -3.115 1.00 91.81 96 CYS A N 1
ATOM 738 C CA . CYS A 1 96 ? 4.825 -1.407 -2.193 1.00 91.81 96 CYS A CA 1
ATOM 739 C C . CYS A 1 96 ? 5.972 -2.397 -1.905 1.00 91.81 96 CYS A C 1
ATOM 741 O O . CYS A 1 96 ? 5.878 -3.167 -0.951 1.00 91.81 96 CYS A O 1
ATOM 743 N N . GLY A 1 97 ? 7.022 -2.411 -2.736 1.00 91.50 97 GLY A N 1
ATOM 744 C CA . GLY A 1 97 ? 8.189 -3.289 -2.585 1.00 91.50 97 GLY A CA 1
ATOM 745 C C . GLY A 1 97 ? 7.955 -4.766 -2.928 1.00 91.50 97 GLY A C 1
ATOM 746 O O . GLY A 1 97 ? 8.871 -5.568 -2.773 1.00 91.50 97 GLY A O 1
ATOM 747 N N . LEU A 1 98 ? 6.763 -5.147 -3.409 1.00 92.00 98 LEU A N 1
ATOM 748 C CA . LEU A 1 98 ? 6.455 -6.538 -3.775 1.00 92.00 98 LEU A CA 1
ATOM 749 C C . LEU A 1 98 ? 7.378 -7.068 -4.875 1.00 92.00 98 LEU A C 1
ATOM 751 O O . LEU A 1 98 ? 7.887 -8.174 -4.750 1.00 92.00 98 LEU A O 1
ATOM 755 N N . CYS A 1 99 ? 7.644 -6.261 -5.901 1.00 94.00 99 CYS A N 1
ATOM 756 C CA . CYS A 1 99 ? 8.540 -6.622 -6.995 1.00 94.00 99 CYS A CA 1
ATOM 757 C C . CYS A 1 99 ? 9.988 -6.855 -6.539 1.00 94.00 99 CYS A C 1
ATOM 759 O O . CYS A 1 99 ? 10.614 -7.824 -6.960 1.00 94.00 99 CYS A O 1
ATOM 761 N N . VAL A 1 100 ? 10.501 -5.997 -5.650 1.00 93.88 100 VAL A N 1
ATOM 762 C CA . VAL A 1 100 ? 11.855 -6.115 -5.089 1.00 93.88 100 VAL A CA 1
ATOM 763 C C . VAL A 1 100 ? 11.974 -7.390 -4.261 1.00 93.88 100 VAL A C 1
ATOM 765 O O . VAL A 1 100 ? 12.901 -8.164 -4.476 1.00 93.88 100 VAL A O 1
ATOM 768 N N . ARG A 1 101 ? 11.001 -7.659 -3.379 1.00 93.62 101 ARG A N 1
ATOM 769 C CA . ARG A 1 101 ? 10.980 -8.906 -2.601 1.00 93.62 101 ARG A CA 1
ATOM 770 C C . ARG A 1 101 ? 10.836 -10.136 -3.485 1.00 93.62 101 ARG A C 1
ATOM 772 O O . ARG A 1 101 ? 11.547 -11.097 -3.260 1.00 93.62 101 ARG A O 1
ATOM 779 N N . ALA A 1 102 ? 9.993 -10.111 -4.518 1.00 93.88 102 ALA A N 1
ATOM 780 C CA . ALA A 1 102 ? 9.896 -11.228 -5.457 1.00 93.88 102 ALA A CA 1
ATOM 781 C C . ALA A 1 102 ? 11.242 -11.502 -6.151 1.00 93.88 102 ALA A C 1
ATOM 783 O O . ALA A 1 102 ? 11.699 -12.640 -6.188 1.00 93.88 102 ALA A O 1
ATOM 784 N N . CYS A 1 103 ? 11.927 -10.457 -6.622 1.00 93.56 103 CYS A N 1
ATOM 785 C CA . CYS A 1 103 ? 13.251 -10.595 -7.226 1.00 93.56 103 CYS A CA 1
ATOM 786 C C . CYS A 1 103 ? 14.261 -11.235 -6.251 1.00 93.56 103 CYS A C 1
ATOM 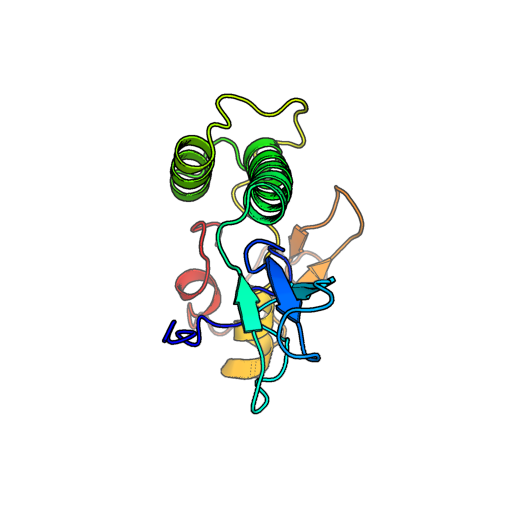788 O O . CYS A 1 103 ? 14.967 -12.171 -6.624 1.00 93.56 103 CYS A O 1
ATOM 790 N N . GLN A 1 104 ? 14.267 -10.788 -4.992 1.00 93.38 104 GLN A N 1
ATOM 791 C CA . GLN A 1 104 ? 15.224 -11.226 -3.972 1.00 93.38 104 GLN A CA 1
ATOM 792 C C . GLN A 1 104 ? 14.906 -12.591 -3.366 1.00 93.38 104 GLN A C 1
ATOM 794 O O . GLN A 1 104 ? 15.779 -13.449 -3.288 1.00 93.38 104 GLN A O 1
ATOM 799 N N . GLU A 1 105 ? 13.672 -12.800 -2.928 1.00 92.50 105 GLU A N 1
ATOM 800 C CA . GLU A 1 105 ? 13.270 -13.961 -2.134 1.00 92.50 105 GLU A CA 1
ATOM 801 C C . GLU A 1 105 ? 12.861 -15.153 -3.003 1.00 92.50 105 GLU A C 1
ATOM 803 O O . GLU A 1 105 ? 13.104 -16.291 -2.613 1.00 92.50 105 GLU A O 1
ATOM 808 N N . ILE A 1 106 ? 12.260 -14.913 -4.176 1.00 90.50 106 ILE A N 1
ATOM 809 C CA . ILE A 1 106 ? 11.803 -15.992 -5.070 1.00 90.50 106 ILE A CA 1
ATOM 810 C C . ILE A 1 106 ? 12.926 -16.377 -6.031 1.00 90.50 106 ILE A C 1
ATOM 812 O O . ILE A 1 106 ? 13.306 -17.542 -6.114 1.00 90.50 106 ILE A O 1
ATOM 816 N N . MET A 1 107 ? 13.487 -15.391 -6.734 1.00 89.56 107 MET A N 1
ATOM 817 C CA . MET A 1 107 ? 14.493 -15.647 -7.769 1.00 89.56 107 MET A CA 1
ATOM 818 C C . MET A 1 107 ? 15.928 -15.669 -7.240 1.00 89.56 107 MET A C 1
ATOM 820 O O . MET A 1 107 ? 16.832 -16.108 -7.954 1.00 89.56 107 MET A O 1
ATOM 824 N N . GLY A 1 108 ? 16.165 -15.186 -6.015 1.00 90.25 108 GLY A N 1
ATOM 825 C CA . GLY A 1 108 ? 17.515 -15.069 -5.457 1.00 90.25 108 GLY A CA 1
ATOM 826 C C . GLY A 1 108 ? 18.372 -14.022 -6.175 1.00 90.25 108 GLY A C 1
ATOM 827 O O . GLY A 1 108 ? 19.598 -14.145 -6.204 1.00 90.25 108 GLY A O 1
ATOM 828 N N . LYS A 1 109 ? 17.747 -13.026 -6.816 1.00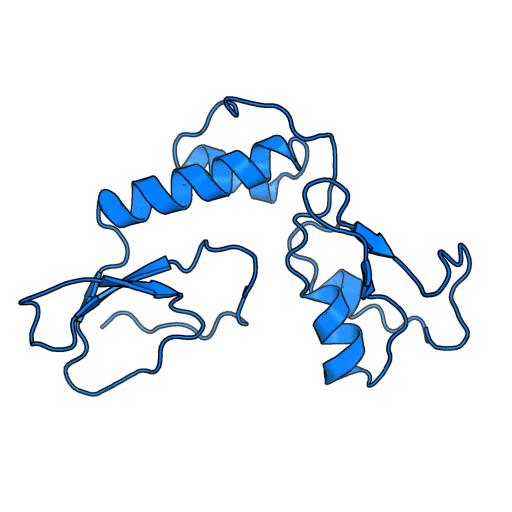 89.88 109 LYS A N 1
ATOM 829 C CA . LYS A 1 109 ? 18.405 -11.973 -7.601 1.00 89.88 109 LYS A CA 1
ATOM 830 C C . LYS A 1 109 ? 18.173 -10.598 -6.976 1.00 89.88 109 LYS A C 1
ATOM 832 O O . LYS A 1 109 ? 17.213 -10.375 -6.256 1.00 89.88 109 LYS A O 1
ATOM 837 N N . SER A 1 110 ? 19.025 -9.638 -7.314 1.00 90.56 110 SER A N 1
ATOM 838 C CA . SER A 1 110 ? 18.890 -8.244 -6.861 1.00 90.56 110 SER A CA 1
ATOM 839 C C . SER A 1 110 ? 18.898 -7.278 -8.042 1.00 90.56 110 SER A C 1
ATOM 841 O O . SER A 1 110 ? 19.529 -6.228 -7.991 1.00 90.56 110 SER A O 1
ATOM 843 N N . ALA A 1 111 ? 18.201 -7.651 -9.118 1.00 92.25 111 ALA A N 1
ATOM 844 C CA . ALA A 1 111 ? 18.159 -6.875 -10.357 1.00 92.25 111 ALA A CA 1
ATOM 845 C C . ALA A 1 111 ? 17.423 -5.532 -10.210 1.00 92.25 111 ALA A C 1
ATOM 847 O O . ALA A 1 111 ? 17.647 -4.618 -10.994 1.00 92.25 111 ALA A O 1
ATOM 848 N N . ILE A 1 112 ? 16.551 -5.400 -9.205 1.00 92.81 112 ILE A N 1
ATOM 849 C CA . ILE A 1 112 ? 15.844 -4.159 -8.874 1.00 92.81 112 ILE A CA 1
ATOM 850 C C . ILE A 1 112 ? 15.844 -3.927 -7.364 1.00 92.81 112 ILE A C 1
ATOM 852 O O . ILE A 1 112 ? 15.884 -4.869 -6.571 1.00 92.81 112 ILE A O 1
ATOM 856 N N . SER A 1 113 ? 15.795 -2.666 -6.942 1.00 92.12 113 SER A N 1
ATOM 857 C CA . SER A 1 113 ? 15.753 -2.268 -5.530 1.00 92.12 113 SER A CA 1
ATOM 858 C C . SER A 1 113 ? 15.007 -0.950 -5.334 1.00 92.12 113 SER A C 1
ATOM 860 O O . SER A 1 113 ? 14.852 -0.165 -6.266 1.00 92.12 113 SER A O 1
ATOM 862 N N . LEU A 1 114 ? 14.542 -0.697 -4.106 1.00 92.50 114 LEU A N 1
ATOM 863 C CA . LEU A 1 114 ? 14.018 0.615 -3.720 1.00 92.50 114 LEU A CA 1
ATOM 864 C C . LEU A 1 114 ? 15.187 1.545 -3.388 1.00 92.50 114 LEU A C 1
ATOM 866 O O . LEU A 1 114 ? 15.880 1.331 -2.393 1.00 92.50 114 LEU A O 1
ATOM 870 N N . VAL A 1 115 ? 15.370 2.585 -4.194 1.00 91.56 115 VAL A N 1
ATOM 871 C CA . VAL A 1 115 ? 16.438 3.580 -4.033 1.00 91.56 115 VAL A CA 1
ATOM 872 C C . VAL A 1 115 ? 15.873 4.925 -3.567 1.00 91.56 115 VAL A C 1
ATOM 874 O O . VAL A 1 115 ? 14.655 5.110 -3.475 1.00 91.56 115 VAL A O 1
ATOM 877 N N . ASN A 1 116 ? 16.766 5.865 -3.241 1.00 92.00 116 ASN A N 1
ATOM 878 C CA . ASN A 1 116 ? 16.440 7.207 -2.747 1.00 92.00 116 ASN A CA 1
ATOM 879 C C . ASN A 1 116 ? 15.614 7.207 -1.439 1.00 92.00 116 ASN A C 1
ATOM 881 O O . ASN A 1 116 ? 15.454 6.190 -0.758 1.00 92.00 116 ASN A O 1
ATOM 885 N N . ARG A 1 117 ? 15.153 8.388 -1.003 1.00 88.38 117 ARG A N 1
ATOM 886 C CA . ARG A 1 117 ? 14.405 8.583 0.254 1.00 88.38 117 ARG A CA 1
ATOM 887 C C . ARG A 1 117 ? 13.275 9.597 0.087 1.00 88.38 117 ARG A C 1
ATOM 889 O O . ARG A 1 117 ? 13.304 10.443 -0.801 1.00 88.38 117 ARG A O 1
ATOM 896 N N . GLY A 1 118 ? 12.287 9.514 0.977 1.00 86.56 118 GLY A N 1
ATOM 897 C CA . GLY A 1 118 ? 11.135 10.416 0.977 1.00 86.56 118 GLY A CA 1
ATOM 898 C C . GLY A 1 118 ? 10.318 10.328 -0.314 1.00 86.56 118 GLY A C 1
ATOM 899 O O . GLY A 1 118 ? 10.037 9.234 -0.798 1.00 86.56 118 GLY A O 1
ATOM 900 N N . ILE A 1 119 ? 9.947 11.486 -0.862 1.00 84.31 119 ILE A N 1
ATOM 901 C CA . ILE A 1 119 ? 9.140 11.594 -2.088 1.00 84.31 119 ILE A CA 1
ATOM 902 C C . ILE A 1 119 ? 9.893 11.160 -3.355 1.00 84.31 119 ILE A C 1
ATOM 904 O O . ILE A 1 119 ? 9.255 10.768 -4.327 1.00 84.31 119 ILE A O 1
ATOM 908 N N . TYR A 1 120 ? 11.230 11.164 -3.316 1.00 88.12 120 TYR A N 1
ATOM 909 C CA . TYR A 1 120 ? 12.099 10.783 -4.434 1.00 88.12 120 TYR A CA 1
ATOM 910 C C . TYR A 1 120 ? 12.335 9.270 -4.532 1.00 88.12 120 TYR A C 1
ATOM 912 O O . TYR A 1 120 ? 13.151 8.829 -5.333 1.00 88.12 120 TYR A O 1
ATOM 920 N N . ARG A 1 121 ? 11.681 8.462 -3.684 1.00 91.12 121 ARG A N 1
ATOM 921 C CA . ARG A 1 121 ? 11.806 7.000 -3.733 1.00 91.12 121 ARG A CA 1
ATOM 922 C C . ARG A 1 121 ? 11.254 6.444 -5.038 1.00 91.12 121 ARG A C 1
ATOM 924 O O . ARG A 1 121 ? 10.159 6.813 -5.471 1.00 91.12 121 ARG A O 1
ATOM 931 N N . GLU A 1 122 ? 11.976 5.474 -5.574 1.00 92.31 122 GLU A N 1
ATOM 932 C CA . GLU A 1 122 ? 11.636 4.763 -6.802 1.00 92.31 122 GLU A CA 1
ATOM 933 C C . GLU A 1 122 ? 12.203 3.341 -6.781 1.00 92.31 122 GLU A C 1
ATOM 935 O O . GLU A 1 122 ? 13.018 2.992 -5.921 1.00 92.31 122 GLU A O 1
ATOM 940 N N . VAL A 1 123 ? 11.731 2.512 -7.710 1.00 92.62 123 VAL A N 1
ATOM 941 C CA . VAL A 1 123 ? 12.312 1.198 -7.990 1.00 92.62 123 VAL A CA 1
ATOM 942 C C . VAL A 1 123 ? 13.289 1.380 -9.145 1.00 92.62 123 VAL A C 1
ATOM 944 O O . VAL A 1 123 ? 12.880 1.850 -10.200 1.00 92.62 123 VAL A O 1
ATOM 947 N N . ALA A 1 124 ? 14.552 1.012 -8.953 1.00 91.38 124 ALA A N 1
ATOM 948 C CA . ALA A 1 124 ? 15.588 1.141 -9.973 1.00 91.38 124 ALA A CA 1
ATOM 949 C C . ALA A 1 124 ? 16.494 -0.094 -10.009 1.00 91.38 124 ALA A C 1
ATOM 951 O O . ALA A 1 124 ? 16.641 -0.803 -9.006 1.00 91.38 124 ALA A O 1
ATOM 952 N N . ALA A 1 125 ? 17.112 -0.326 -11.165 1.00 88.31 125 ALA A N 1
ATOM 953 C CA . ALA A 1 125 ? 18.206 -1.275 -11.309 1.00 88.31 125 ALA A CA 1
ATOM 954 C C . ALA A 1 125 ? 19.499 -0.729 -10.665 1.00 88.31 125 ALA A C 1
ATOM 956 O O . ALA A 1 125 ? 19.646 0.493 -10.510 1.00 88.31 125 ALA A O 1
ATOM 957 N N . PRO A 1 126 ? 20.458 -1.599 -10.294 1.00 83.06 126 PRO A N 1
ATOM 958 C CA . PRO A 1 126 ? 21.785 -1.177 -9.860 1.00 83.06 126 PRO A CA 1
ATOM 959 C C . PRO A 1 126 ? 22.400 -0.149 -10.818 1.00 83.06 126 PRO A C 1
ATOM 961 O O . PRO A 1 126 ? 22.332 -0.299 -12.035 1.00 83.06 126 PRO A O 1
ATOM 964 N N . PHE A 1 127 ? 22.981 0.915 -10.256 1.00 80.88 127 PHE A N 1
ATOM 965 C CA . PHE A 1 127 ? 23.606 2.015 -11.008 1.00 80.88 127 PHE A CA 1
ATOM 966 C C . PHE A 1 127 ? 22.694 2.722 -12.030 1.00 80.88 127 PHE A C 1
ATOM 968 O O . PHE A 1 127 ? 23.206 3.379 -12.932 1.00 80.88 127 PHE A O 1
ATOM 975 N N . TYR A 1 128 ? 21.365 2.624 -11.884 1.00 79.50 128 TYR A N 1
ATOM 976 C CA . TYR A 1 128 ? 20.394 3.135 -12.862 1.00 79.50 128 TYR A CA 1
ATOM 977 C C . TYR A 1 128 ? 20.633 2.581 -14.272 1.00 79.50 128 TYR A C 1
ATOM 979 O O . TYR A 1 128 ? 20.449 3.285 -15.265 1.00 79.50 128 TYR A O 1
ATOM 987 N N . ALA A 1 129 ? 21.069 1.320 -14.356 1.00 73.75 129 ALA A N 1
ATOM 988 C CA . ALA A 1 129 ? 21.227 0.639 -15.629 1.00 73.75 129 ALA A CA 1
ATOM 989 C C . ALA A 1 129 ? 19.907 0.688 -16.418 1.00 73.75 129 ALA A C 1
ATOM 991 O O . ALA A 1 129 ? 18.856 0.280 -15.923 1.00 73.75 129 ALA A O 1
ATOM 992 N N . TYR A 1 130 ? 19.980 1.222 -17.638 1.00 66.56 130 TYR A N 1
ATOM 993 C CA . TYR A 1 130 ? 18.849 1.289 -18.569 1.00 66.56 130 TYR A CA 1
ATOM 994 C C . TYR A 1 130 ? 18.620 -0.039 -19.299 1.00 66.56 130 TYR A C 1
ATOM 996 O O . TYR A 1 130 ? 17.549 -0.267 -19.856 1.00 66.56 130 TYR A O 1
ATOM 1004 N N . GLU A 1 131 ? 19.626 -0.911 -19.291 1.00 67.19 131 GLU A N 1
ATOM 1005 C CA . GLU A 1 131 ? 19.568 -2.254 -19.852 1.00 67.19 131 GLU A CA 1
ATOM 1006 C C . GLU A 1 131 ? 19.351 -3.280 -18.739 1.00 67.19 131 GLU A C 1
ATOM 1008 O O . GLU A 1 131 ? 19.716 -3.056 -17.581 1.00 67.19 131 GLU A O 1
ATOM 1013 N N . LEU A 1 132 ? 18.749 -4.416 -19.100 1.00 65.94 132 LEU A N 1
ATOM 1014 C CA . LEU A 1 132 ? 18.634 -5.555 -18.198 1.00 65.94 132 LEU A CA 1
ATOM 1015 C C . LEU A 1 132 ? 20.043 -5.948 -17.759 1.00 65.94 132 LEU A C 1
ATOM 1017 O O . LEU A 1 132 ? 20.870 -6.341 -18.579 1.00 65.94 132 LEU A O 1
ATOM 1021 N N . THR A 1 133 ? 20.314 -5.805 -16.466 1.00 70.00 133 THR A N 1
ATOM 1022 C CA . THR A 1 133 ? 21.598 -6.215 -15.912 1.00 70.00 133 THR A CA 1
ATOM 1023 C C . THR A 1 133 ? 21.763 -7.726 -16.080 1.00 70.00 133 THR A C 1
ATOM 1025 O O . THR A 1 133 ? 20.768 -8.449 -16.183 1.00 70.00 133 THR A O 1
ATOM 1028 N N . GLU A 1 134 ? 22.997 -8.236 -16.074 1.00 75.06 134 GLU A N 1
ATOM 1029 C CA . GLU A 1 134 ? 23.237 -9.688 -16.141 1.00 75.06 134 GLU A CA 1
ATOM 1030 C C . GLU A 1 134 ? 22.544 -10.450 -14.992 1.00 75.06 134 GLU A C 1
ATOM 1032 O O . GLU A 1 134 ? 22.273 -11.649 -15.090 1.00 75.06 134 GLU A O 1
ATOM 1037 N N . GLU A 1 135 ? 22.193 -9.761 -13.900 1.00 81.75 135 GLU A N 1
ATOM 1038 C CA . GLU A 1 135 ? 21.398 -10.338 -12.819 1.00 81.75 135 GLU A CA 1
ATOM 1039 C C . GLU A 1 135 ? 19.928 -10.593 -13.193 1.00 81.75 135 GLU A C 1
ATOM 1041 O O . GLU A 1 135 ? 19.293 -11.455 -12.571 1.00 81.75 135 GLU A O 1
ATOM 1046 N N . CYS A 1 136 ? 19.365 -9.881 -14.175 1.00 90.12 136 CYS A N 1
ATOM 1047 C CA . CYS A 1 136 ? 17.979 -10.043 -14.602 1.00 90.12 136 CYS A CA 1
ATOM 1048 C C . CYS A 1 136 ? 17.841 -11.092 -15.711 1.00 90.12 136 CYS A C 1
ATOM 1050 O O . CYS A 1 136 ? 18.186 -10.863 -16.864 1.00 90.12 136 CYS A O 1
ATOM 1052 N N . ILE A 1 137 ? 17.223 -12.227 -15.382 1.00 89.19 137 ILE A N 1
ATOM 1053 C CA . ILE A 1 137 ? 16.990 -13.320 -16.341 1.00 89.19 137 ILE A CA 1
ATOM 1054 C C . ILE A 1 137 ? 15.647 -13.223 -17.089 1.00 89.19 137 ILE A C 1
ATOM 1056 O O . ILE A 1 137 ? 15.254 -14.166 -17.768 1.00 89.19 137 ILE A O 1
ATOM 1060 N N . GLY A 1 138 ? 14.894 -12.131 -16.912 1.00 89.38 138 GLY A N 1
ATOM 1061 C CA . GLY A 1 138 ? 13.609 -11.933 -17.597 1.00 89.38 138 GLY A CA 1
ATOM 1062 C C . GLY A 1 138 ? 12.462 -12.842 -17.129 1.00 89.38 138 GLY A C 1
ATOM 1063 O O . GLY A 1 138 ? 11.565 -13.137 -17.909 1.00 89.38 138 GLY A O 1
ATOM 1064 N N . CYS A 1 139 ? 12.464 -13.290 -15.868 1.00 92.69 139 CYS A N 1
ATOM 1065 C CA . CYS A 1 139 ? 11.439 -14.203 -15.330 1.00 92.69 139 CYS A CA 1
ATOM 1066 C C . CYS A 1 139 ? 10.013 -13.618 -15.250 1.00 92.69 139 CYS A C 1
ATOM 1068 O O . CYS A 1 139 ? 9.049 -14.374 -15.259 1.00 92.69 139 CYS A O 1
ATOM 1070 N N . GLY A 1 140 ? 9.862 -12.291 -15.160 1.00 92.19 140 GLY A N 1
ATOM 1071 C CA . GLY A 1 140 ? 8.554 -11.621 -15.124 1.00 92.19 140 GLY A CA 1
ATOM 1072 C C . GLY A 1 140 ? 7.828 -11.625 -13.770 1.00 92.19 140 GLY A C 1
ATOM 1073 O O . GLY A 1 140 ? 6.782 -10.987 -13.651 1.00 92.19 140 GLY A O 1
ATOM 1074 N N . ASP A 1 141 ? 8.383 -12.250 -12.726 1.00 92.69 141 ASP A N 1
ATOM 1075 C CA . ASP A 1 141 ? 7.746 -12.319 -11.399 1.00 92.69 141 ASP A CA 1
ATOM 1076 C C . ASP A 1 141 ? 7.434 -10.938 -10.814 1.00 92.69 141 ASP A C 1
ATOM 1078 O O . ASP A 1 141 ? 6.393 -10.731 -10.192 1.00 92.69 141 ASP A O 1
ATOM 1082 N N . CYS A 1 142 ? 8.321 -9.968 -11.040 1.00 93.62 142 CYS A N 1
ATOM 1083 C CA . CYS A 1 142 ? 8.160 -8.601 -10.563 1.00 93.62 142 CYS A CA 1
ATOM 1084 C C . CYS A 1 142 ? 6.917 -7.908 -11.153 1.00 93.62 142 CYS A C 1
ATOM 1086 O O . CYS A 1 142 ? 6.208 -7.219 -10.415 1.00 93.62 142 CYS A O 1
ATOM 1088 N N . ALA A 1 143 ? 6.631 -8.129 -12.440 1.00 93.94 143 ALA A N 1
ATOM 1089 C CA . ALA A 1 143 ? 5.438 -7.627 -13.115 1.00 93.94 143 ALA A CA 1
ATOM 1090 C C . ALA A 1 143 ? 4.186 -8.386 -12.652 1.00 93.94 143 ALA A C 1
ATOM 1092 O O . ALA A 1 143 ? 3.169 -7.767 -12.345 1.00 93.94 143 ALA A O 1
ATOM 1093 N N . PHE A 1 144 ? 4.283 -9.711 -12.500 1.00 93.75 144 PHE A N 1
ATOM 1094 C CA . PHE A 1 144 ? 3.175 -10.551 -12.041 1.00 93.75 144 PHE A CA 1
ATOM 1095 C C . PHE A 1 144 ? 2.661 -10.159 -10.647 1.00 93.75 144 PHE A C 1
ATOM 1097 O O . PHE A 1 144 ? 1.452 -10.100 -10.422 1.00 93.75 144 PHE A O 1
ATOM 1104 N N . VAL A 1 145 ? 3.559 -9.855 -9.703 1.00 92.94 145 VAL A N 1
ATOM 1105 C CA . VAL A 1 145 ? 3.170 -9.455 -8.338 1.00 92.94 145 VAL A CA 1
ATOM 1106 C C . VAL A 1 145 ? 2.798 -7.975 -8.211 1.00 92.94 145 VAL A C 1
ATOM 1108 O O . VAL A 1 145 ? 2.395 -7.543 -7.127 1.00 92.94 145 VAL A O 1
ATOM 1111 N N . CYS A 1 146 ? 2.974 -7.170 -9.263 1.00 93.62 146 CYS A N 1
ATOM 1112 C CA . CYS A 1 146 ? 2.768 -5.730 -9.199 1.00 93.62 146 CYS A CA 1
ATOM 1113 C C . CYS A 1 146 ? 1.268 -5.397 -9.108 1.00 93.62 146 CYS A C 1
ATOM 1115 O O . CYS A 1 146 ? 0.528 -5.617 -10.064 1.00 93.62 146 CYS A O 1
ATOM 1117 N N . PRO A 1 147 ? 0.787 -4.799 -8.001 1.00 90.56 147 PRO A N 1
ATOM 1118 C CA . PRO A 1 147 ? -0.643 -4.542 -7.822 1.00 90.56 147 PRO A CA 1
ATOM 1119 C C . PRO A 1 147 ? -1.176 -3.404 -8.704 1.00 90.56 147 PRO A C 1
ATOM 1121 O O . PRO A 1 147 ? -2.389 -3.219 -8.788 1.00 90.56 147 PRO A O 1
ATOM 1124 N N . THR A 1 148 ? -0.285 -2.613 -9.306 1.00 92.62 148 THR A N 1
ATOM 1125 C CA . THR A 1 148 ? -0.633 -1.451 -10.132 1.00 92.62 148 THR A CA 1
ATOM 1126 C C . THR A 1 148 ? -0.218 -1.588 -11.592 1.00 92.62 148 THR A C 1
ATOM 1128 O O . THR A 1 148 ? -0.594 -0.737 -12.387 1.00 92.62 148 THR A O 1
ATOM 1131 N N . GLY A 1 149 ? 0.524 -2.641 -11.956 1.00 92.19 149 GLY A N 1
ATOM 1132 C CA . GLY A 1 149 ? 1.027 -2.829 -13.321 1.00 92.19 149 GLY A CA 1
ATOM 1133 C C . GLY A 1 149 ? 2.147 -1.864 -13.730 1.00 92.19 149 GLY A C 1
ATOM 1134 O O . GLY A 1 149 ? 2.301 -1.584 -14.907 1.00 92.19 149 GLY A O 1
ATOM 1135 N N . ALA A 1 150 ? 2.913 -1.335 -12.772 1.00 92.81 150 ALA A N 1
ATOM 1136 C CA . ALA A 1 150 ? 3.958 -0.332 -13.016 1.00 92.81 150 ALA A CA 1
ATOM 1137 C C . ALA A 1 150 ? 5.288 -0.861 -13.601 1.00 92.81 150 ALA A C 1
ATOM 1139 O O . ALA A 1 150 ? 6.252 -0.099 -13.651 1.00 92.81 150 ALA A O 1
ATOM 1140 N N . LEU A 1 151 ? 5.385 -2.155 -13.922 1.00 86.06 151 LEU A N 1
ATOM 1141 C CA . LEU A 1 151 ? 6.610 -2.834 -14.368 1.00 86.06 151 LEU A CA 1
ATOM 1142 C C . LEU A 1 151 ? 6.394 -3.531 -15.704 1.00 86.06 151 LEU A C 1
ATOM 1144 O O . LEU A 1 151 ? 5.280 -4.074 -15.881 1.00 86.06 151 LEU A O 1
#